Protein AF-A0A835S1P8-F1 (afdb_monomer)

Structure (mmCIF, N/CA/C/O backbone):
data_AF-A0A835S1P8-F1
#
_entry.id   A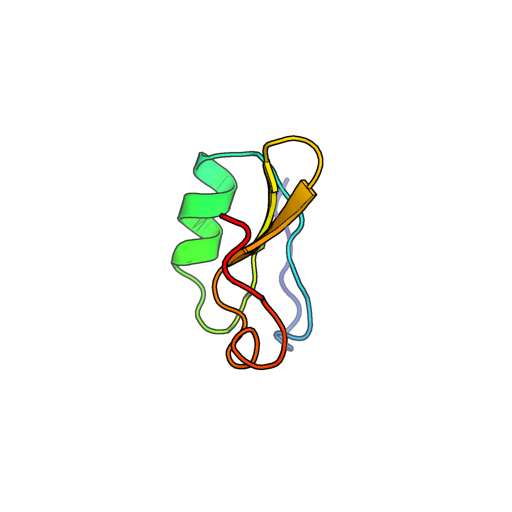F-A0A835S1P8-F1
#
loop_
_atom_site.group_PDB
_atom_site.id
_atom_site.type_symbol
_atom_site.label_atom_id
_atom_site.label_alt_id
_atom_site.label_comp_id
_atom_site.label_asym_id
_atom_site.label_entity_id
_atom_site.label_seq_id
_atom_site.pdbx_PDB_ins_code
_atom_site.Cartn_x
_atom_site.Cartn_y
_atom_site.Cartn_z
_atom_site.occupancy
_atom_site.B_iso_or_equiv
_atom_site.auth_seq_id
_atom_site.auth_comp_id
_atom_site.auth_asym_id
_atom_site.auth_atom_id
_atom_site.pdbx_PDB_model_num
ATOM 1 N N . MET A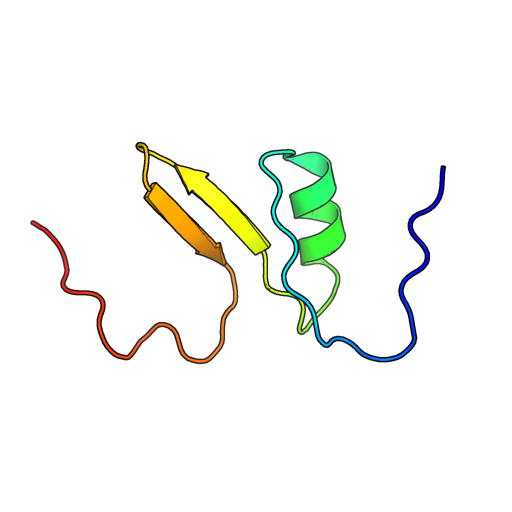 1 1 ? 19.896 0.783 3.455 1.00 36.09 1 MET A N 1
ATOM 2 C CA . MET A 1 1 ? 19.235 -0.516 3.712 1.00 36.09 1 MET A CA 1
ATOM 3 C C . MET A 1 1 ? 18.235 -0.784 2.587 1.00 36.09 1 MET A C 1
ATOM 5 O O . MET A 1 1 ? 17.166 -0.188 2.568 1.00 36.09 1 MET A O 1
ATOM 9 N N . GLY A 1 2 ? 18.631 -1.545 1.564 1.00 51.91 2 GLY A N 1
ATOM 10 C CA . GLY A 1 2 ? 17.805 -1.790 0.378 1.00 51.91 2 GLY A CA 1
ATOM 11 C C . GLY A 1 2 ? 16.961 -3.047 0.548 1.00 51.91 2 GLY A C 1
ATOM 12 O O . GLY A 1 2 ? 17.503 -4.110 0.832 1.00 51.91 2 GLY A O 1
ATOM 13 N N . ILE A 1 3 ? 15.648 -2.938 0.369 1.00 52.25 3 ILE A N 1
ATOM 14 C CA . ILE A 1 3 ? 14.763 -4.105 0.322 1.00 52.25 3 ILE A CA 1
ATOM 15 C C . ILE A 1 3 ? 14.986 -4.782 -1.039 1.00 52.25 3 ILE A C 1
ATOM 17 O O . ILE A 1 3 ? 14.718 -4.184 -2.082 1.00 52.25 3 ILE A O 1
ATOM 21 N N . LYS A 1 4 ? 15.527 -6.004 -1.033 1.00 50.47 4 LYS A N 1
ATOM 22 C CA . LYS A 1 4 ? 15.725 -6.836 -2.230 1.00 50.47 4 LYS A CA 1
ATOM 23 C C . LYS A 1 4 ? 14.391 -7.502 -2.579 1.00 50.47 4 LYS A C 1
ATOM 25 O O . LYS A 1 4 ? 13.917 -8.337 -1.816 1.00 50.47 4 LYS A O 1
ATOM 30 N N . PHE A 1 5 ? 13.794 -7.160 -3.721 1.00 56.97 5 PHE A N 1
ATOM 31 C CA . PHE A 1 5 ? 12.615 -7.871 -4.220 1.00 56.97 5 PHE A CA 1
ATOM 32 C C . PHE A 1 5 ? 13.038 -9.067 -5.074 1.00 56.97 5 PHE A C 1
ATOM 34 O O . PHE A 1 5 ? 13.635 -8.922 -6.139 1.00 56.97 5 PHE A O 1
ATOM 41 N N . VAL A 1 6 ? 12.753 -10.260 -4.553 1.00 58.72 6 VAL A N 1
ATOM 42 C CA . VAL A 1 6 ? 12.887 -11.548 -5.239 1.00 58.72 6 VAL A CA 1
ATOM 43 C C . VAL A 1 6 ? 11.960 -11.602 -6.457 1.00 58.72 6 VAL A C 1
ATOM 45 O O . VAL A 1 6 ? 10.890 -11.001 -6.466 1.00 58.72 6 VAL A O 1
ATOM 48 N N . LYS A 1 7 ? 12.404 -12.317 -7.497 1.00 61.31 7 LYS A N 1
ATOM 49 C CA . LYS A 1 7 ? 11.858 -12.353 -8.868 1.00 61.31 7 LYS A CA 1
ATOM 50 C C . LYS A 1 7 ? 10.352 -12.654 -8.995 1.00 61.31 7 LYS A C 1
ATOM 52 O O . LYS A 1 7 ? 9.794 -12.424 -10.064 1.00 61.31 7 LYS A O 1
ATOM 57 N N . HIS A 1 8 ? 9.691 -13.121 -7.937 1.00 62.69 8 HIS A N 1
ATOM 58 C CA . HIS A 1 8 ? 8.264 -13.437 -7.925 1.00 62.69 8 HIS A CA 1
ATOM 59 C C . HIS A 1 8 ? 7.486 -12.423 -7.079 1.00 62.69 8 HIS A C 1
ATOM 61 O O . HIS A 1 8 ? 7.790 -12.197 -5.908 1.00 62.69 8 HIS A O 1
ATOM 67 N N . LYS A 1 9 ? 6.457 -11.812 -7.675 1.00 68.12 9 LYS A N 1
ATOM 68 C CA . LYS A 1 9 ? 5.585 -10.814 -7.033 1.00 68.12 9 LYS A CA 1
ATOM 69 C C . LYS A 1 9 ? 4.456 -11.474 -6.224 1.00 68.12 9 LYS A C 1
ATOM 71 O O . LYS A 1 9 ? 3.293 -11.149 -6.417 1.00 68.12 9 LYS A O 1
ATOM 76 N N . CYS A 1 10 ? 4.795 -12.417 -5.346 1.00 82.25 10 CYS A N 1
ATOM 77 C CA . CYS A 1 10 ? 3.828 -13.162 -4.529 1.00 82.25 10 CYS A CA 1
ATOM 78 C C . CYS A 1 10 ? 3.809 -12.643 -3.083 1.00 82.25 10 CYS A C 1
ATOM 80 O O . CYS A 1 10 ? 4.184 -13.361 -2.160 1.00 82.25 10 CYS A O 1
ATOM 82 N N . TYR A 1 11 ? 3.461 -11.372 -2.878 1.00 86.19 11 TYR A N 1
ATOM 83 C CA . TYR A 1 11 ? 3.431 -10.768 -1.542 1.00 86.19 11 TYR A CA 1
ATOM 84 C C . TYR A 1 11 ? 2.498 -9.554 -1.480 1.00 86.19 11 TYR A C 1
ATOM 86 O O . TYR A 1 11 ? 2.265 -8.873 -2.478 1.00 86.19 11 TYR A O 1
ATOM 94 N N . ILE A 1 12 ? 2.023 -9.253 -0.270 1.00 90.69 12 ILE A N 1
ATOM 95 C CA . ILE A 1 12 ? 1.325 -8.012 0.084 1.00 90.69 12 ILE A CA 1
ATOM 96 C C . ILE A 1 12 ? 2.260 -7.198 0.975 1.00 90.69 12 ILE A C 1
ATOM 98 O O . ILE A 1 12 ? 2.887 -7.751 1.879 1.00 90.69 12 ILE A O 1
ATOM 102 N N . VAL A 1 13 ? 2.355 -5.887 0.751 1.00 92.44 13 VAL A N 1
ATOM 103 C CA . VAL A 1 13 ? 3.155 -5.019 1.625 1.00 92.44 13 VAL A CA 1
ATOM 104 C C . VAL A 1 13 ? 2.267 -4.337 2.657 1.00 92.44 13 VAL A C 1
ATOM 106 O O . VAL A 1 13 ? 1.445 -3.497 2.305 1.00 92.44 13 VAL A O 1
ATOM 109 N N . ALA A 1 14 ? 2.461 -4.661 3.935 1.00 95.31 14 ALA A N 1
ATOM 110 C CA . ALA A 1 14 ? 1.778 -4.011 5.049 1.00 95.31 14 ALA A CA 1
ATOM 111 C C . ALA A 1 14 ? 2.560 -2.778 5.525 1.00 95.31 14 ALA A C 1
ATOM 113 O O . ALA A 1 14 ? 3.650 -2.914 6.080 1.00 95.31 14 ALA A O 1
ATOM 114 N N . THR A 1 15 ? 2.046 -1.565 5.301 1.00 95.69 15 THR A N 1
ATOM 115 C CA . THR A 1 15 ? 2.708 -0.343 5.779 1.00 95.69 15 THR A CA 1
ATOM 116 C C . THR A 1 15 ? 1.780 0.868 5.856 1.00 95.69 15 THR A C 1
ATOM 118 O O . THR A 1 15 ? 0.943 1.114 4.985 1.00 95.69 15 THR A O 1
ATOM 121 N N . CYS A 1 16 ? 1.982 1.696 6.880 1.00 94.81 16 CYS A N 1
ATOM 122 C CA . CYS A 1 16 ? 1.326 2.996 7.001 1.00 94.81 16 CYS A CA 1
ATOM 123 C C . CYS A 1 16 ? 2.173 4.156 6.441 1.00 94.81 16 CYS A C 1
ATOM 125 O O . CYS A 1 16 ? 1.631 5.251 6.272 1.00 94.81 16 CYS A O 1
ATOM 127 N N . ASP A 1 17 ? 3.437 3.917 6.070 1.00 96.19 17 ASP A N 1
ATOM 128 C CA . ASP A 1 17 ? 4.360 4.941 5.567 1.00 96.19 17 ASP A CA 1
ATOM 129 C C . ASP A 1 17 ? 3.935 5.472 4.186 1.00 96.19 17 ASP A C 1
ATOM 131 O O . ASP A 1 17 ? 3.650 4.715 3.253 1.00 96.19 17 ASP A O 1
ATOM 135 N N . ARG A 1 18 ? 3.852 6.798 4.051 1.00 94.62 18 ARG A N 1
ATOM 136 C CA . ARG A 1 18 ? 3.312 7.450 2.848 1.00 94.62 18 ARG A CA 1
ATOM 137 C C . ARG A 1 18 ? 4.267 7.367 1.658 1.00 94.62 18 ARG A C 1
ATOM 139 O O . ARG A 1 18 ? 3.809 7.137 0.534 1.00 94.62 18 ARG A O 1
ATOM 146 N N . ASP A 1 19 ? 5.565 7.523 1.887 1.00 96.81 19 ASP A N 1
ATOM 147 C CA . ASP A 1 19 ? 6.571 7.528 0.826 1.00 96.81 19 ASP A CA 1
ATOM 148 C C . ASP A 1 19 ? 6.860 6.112 0.332 1.00 96.81 19 ASP A C 1
ATOM 150 O O . ASP A 1 19 ? 6.974 5.878 -0.876 1.00 96.81 19 ASP A O 1
ATOM 154 N N . LEU A 1 20 ? 6.869 5.131 1.235 1.00 94.06 20 LEU A N 1
ATOM 155 C CA . LEU A 1 20 ? 6.950 3.721 0.884 1.00 94.06 20 LEU A CA 1
ATOM 156 C C . LEU A 1 20 ? 5.733 3.291 0.060 1.00 94.06 20 LEU A C 1
ATOM 158 O O . LEU A 1 20 ? 5.907 2.680 -0.998 1.00 94.06 20 LEU A O 1
ATOM 162 N N . LYS A 1 21 ? 4.515 3.693 0.457 1.00 93.31 21 LYS A N 1
ATOM 163 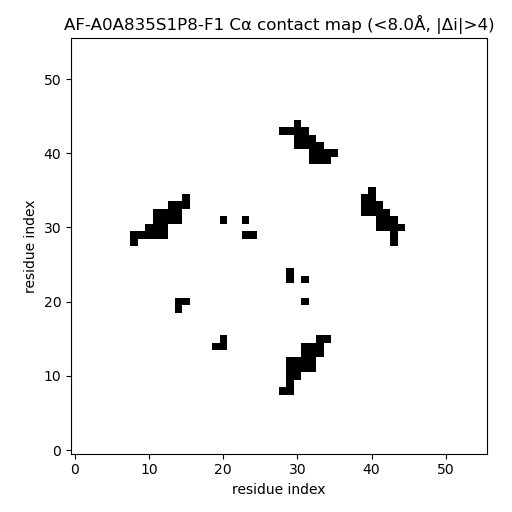C CA . LYS A 1 21 ? 3.304 3.483 -0.354 1.00 93.31 21 LYS A CA 1
ATOM 164 C C . LYS A 1 21 ? 3.440 4.100 -1.742 1.00 93.31 21 LYS A C 1
ATOM 166 O O . LYS A 1 21 ? 3.152 3.433 -2.730 1.00 93.31 21 LYS A O 1
ATOM 171 N N . ARG A 1 22 ? 3.942 5.335 -1.858 1.00 95.38 22 ARG A N 1
ATOM 172 C CA . ARG A 1 22 ? 4.177 5.989 -3.161 1.00 95.38 22 ARG A CA 1
ATOM 173 C C . ARG A 1 22 ? 5.170 5.209 -4.031 1.00 95.38 22 ARG A C 1
ATOM 175 O O . ARG A 1 22 ? 4.958 5.094 -5.236 1.00 95.38 22 ARG A O 1
ATOM 182 N N . ARG A 1 23 ? 6.228 4.647 -3.440 1.00 94.75 23 ARG A N 1
ATOM 183 C CA . ARG A 1 23 ? 7.217 3.819 -4.154 1.00 94.75 23 ARG A CA 1
ATOM 184 C C . ARG A 1 23 ? 6.627 2.485 -4.611 1.00 94.75 23 ARG A C 1
ATOM 186 O O . ARG A 1 23 ? 6.775 2.140 -5.778 1.00 94.75 23 ARG A O 1
ATOM 193 N N . ILE A 1 24 ? 5.906 1.778 -3.740 1.00 91.81 24 ILE A N 1
ATOM 194 C CA . ILE A 1 24 ? 5.239 0.505 -4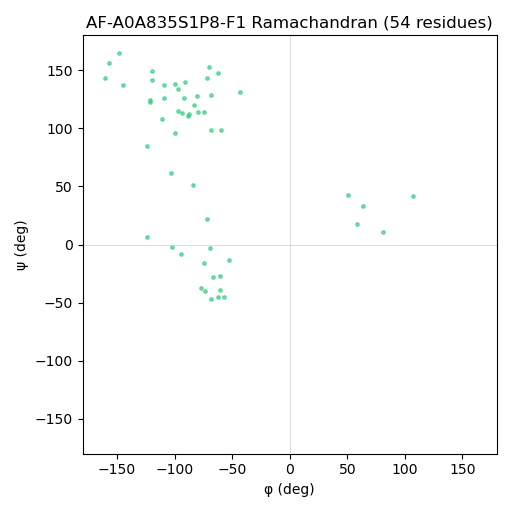.072 1.00 91.81 24 ILE A CA 1
ATOM 195 C C . ILE A 1 24 ? 4.108 0.727 -5.077 1.00 91.81 24 ILE A C 1
ATOM 197 O O . ILE A 1 24 ? 3.835 -0.137 -5.911 1.00 91.81 24 ILE A O 1
ATOM 201 N N . ARG A 1 25 ? 3.487 1.915 -5.084 1.00 92.44 25 ARG A N 1
ATOM 202 C CA . ARG A 1 25 ? 2.472 2.256 -6.080 1.00 92.44 25 ARG A CA 1
ATOM 203 C C . ARG A 1 25 ? 2.986 2.220 -7.519 1.00 92.44 25 ARG A C 1
ATOM 205 O O . ARG A 1 25 ? 2.225 1.875 -8.415 1.00 92.44 25 ARG A O 1
ATOM 212 N N . LYS A 1 26 ? 4.281 2.450 -7.730 1.00 91.31 26 LYS A N 1
ATOM 213 C CA . LYS A 1 26 ? 4.921 2.328 -9.048 1.00 91.31 26 LYS A CA 1
ATOM 214 C C . LYS A 1 26 ? 5.131 0.877 -9.495 1.00 91.31 26 LYS A C 1
ATOM 216 O O . LYS A 1 26 ? 5.391 0.646 -10.668 1.00 91.31 26 LYS A O 1
ATOM 221 N N . ILE A 1 27 ? 5.035 -0.096 -8.584 1.00 88.81 27 ILE A N 1
ATOM 222 C CA . ILE A 1 27 ? 5.230 -1.516 -8.889 1.00 88.81 27 ILE A CA 1
ATOM 223 C C . ILE A 1 27 ? 3.861 -2.147 -9.202 1.00 88.81 27 ILE A C 1
ATOM 225 O O . ILE A 1 27 ? 3.020 -2.244 -8.303 1.00 88.81 27 ILE A O 1
ATOM 229 N N . PRO A 1 28 ? 3.607 -2.592 -10.448 1.00 87.44 28 PRO A N 1
ATOM 230 C CA . PRO A 1 28 ? 2.362 -3.267 -10.794 1.00 87.44 28 PRO A CA 1
ATOM 231 C C . PRO A 1 28 ? 2.327 -4.676 -10.194 1.00 87.44 28 PRO A C 1
ATOM 233 O O . PRO A 1 28 ? 3.356 -5.364 -10.163 1.00 87.44 28 PRO A O 1
ATOM 236 N N . GLY A 1 29 ? 1.140 -5.097 -9.751 1.00 86.31 29 GLY A N 1
ATOM 237 C CA . GLY A 1 29 ? 0.894 -6.421 -9.168 1.00 86.31 29 GLY A CA 1
ATOM 238 C C . GLY A 1 29 ? 1.281 -6.566 -7.695 1.00 86.31 29 GLY A C 1
ATOM 239 O O . GLY A 1 29 ? 1.309 -7.683 -7.202 1.00 86.31 29 GLY A O 1
ATOM 240 N N . VAL A 1 30 ? 1.595 -5.468 -6.994 1.00 90.38 30 VAL A N 1
ATOM 241 C CA . VAL A 1 30 ? 1.897 -5.486 -5.553 1.00 90.38 30 VAL A CA 1
ATOM 242 C C . VAL A 1 30 ? 0.780 -4.786 -4.768 1.00 90.38 30 VAL A C 1
ATOM 244 O O . VAL A 1 30 ? 0.684 -3.547 -4.823 1.00 90.38 30 VAL A O 1
ATOM 247 N N . PRO A 1 31 ? -0.052 -5.540 -4.026 1.00 93.19 31 PRO A N 1
ATOM 248 C CA . PRO A 1 31 ? -1.045 -4.973 -3.124 1.00 93.19 31 PRO A CA 1
ATOM 249 C C . PRO A 1 31 ? -0.392 -4.322 -1.901 1.00 93.19 31 PRO A C 1
ATOM 251 O O . PRO A 1 31 ? 0.697 -4.708 -1.462 1.00 93.19 31 PRO A O 1
ATOM 254 N N . ILE A 1 32 ? -1.080 -3.331 -1.338 1.00 94.25 32 ILE A N 1
ATOM 255 C CA . ILE A 1 32 ? -0.637 -2.608 -0.141 1.00 94.25 32 ILE A CA 1
ATOM 256 C C . ILE A 1 32 ? -1.712 -2.759 0.930 1.00 94.25 32 ILE A C 1
ATOM 258 O O . ILE A 1 32 ? -2.845 -2.349 0.708 1.00 94.25 32 ILE A O 1
ATOM 262 N N . MET A 1 33 ? -1.353 -3.288 2.095 1.00 95.19 33 MET A N 1
ATOM 263 C CA . MET A 1 33 ? -2.214 -3.325 3.274 1.00 95.19 33 MET A CA 1
ATOM 264 C C . MET A 1 33 ? -1.844 -2.187 4.232 1.00 95.19 33 MET A C 1
ATOM 266 O O . MET A 1 33 ? -0.666 -1.918 4.467 1.00 95.19 33 MET A O 1
ATOM 270 N N . TYR A 1 34 ? -2.830 -1.513 4.812 1.00 94.88 34 TYR A N 1
ATOM 271 C CA . TYR A 1 34 ? -2.624 -0.493 5.843 1.00 94.88 34 TYR A CA 1
ATOM 272 C C . TYR A 1 34 ? -3.794 -0.470 6.823 1.00 94.88 34 TYR A C 1
ATOM 274 O O . TYR A 1 34 ? -4.857 -1.024 6.554 1.00 94.88 34 TYR A O 1
ATOM 282 N N . ILE A 1 35 ? -3.591 0.179 7.967 1.00 93.25 35 ILE A N 1
ATOM 283 C CA . ILE A 1 35 ? -4.635 0.354 8.977 1.00 93.25 35 ILE A CA 1
ATOM 284 C C . ILE A 1 35 ? -5.275 1.728 8.795 1.00 93.25 35 ILE A C 1
ATOM 286 O O . ILE A 1 35 ? -4.579 2.736 8.656 1.00 93.25 35 ILE A O 1
ATOM 290 N N . THR A 1 36 ? -6.601 1.771 8.820 1.00 92.38 36 THR A N 1
ATOM 291 C CA . THR A 1 36 ? -7.398 2.998 8.883 1.00 92.38 36 THR A CA 1
ATOM 292 C C . THR A 1 36 ? -8.636 2.728 9.725 1.00 92.38 36 THR A C 1
ATOM 294 O O . THR A 1 36 ? -9.229 1.663 9.600 1.00 92.38 36 THR A O 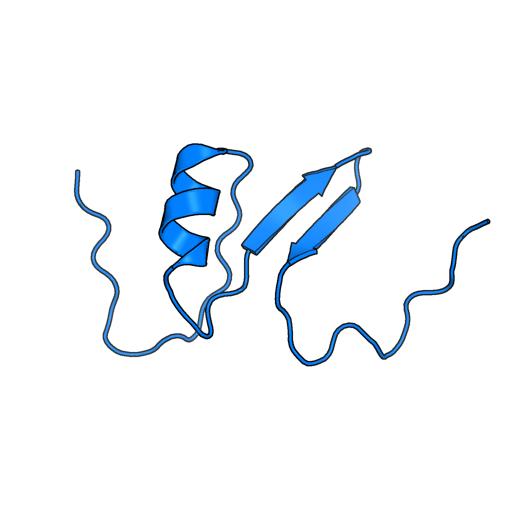1
ATOM 297 N N . GLN A 1 37 ? -9.018 3.653 10.610 1.00 93.25 37 GLN A N 1
ATOM 298 C CA . GLN A 1 37 ? -10.213 3.505 11.462 1.00 93.25 37 GLN A CA 1
ATOM 299 C C . GLN A 1 37 ? -10.277 2.157 12.212 1.00 93.25 37 GLN A C 1
ATOM 301 O O . GLN A 1 37 ? -11.317 1.506 12.242 1.00 93.25 37 GLN A O 1
ATOM 306 N N . HIS A 1 38 ? -9.151 1.698 12.770 1.00 90.88 38 HIS A N 1
ATOM 307 C CA . HIS A 1 38 ? -9.034 0.386 13.432 1.00 90.88 38 HIS A CA 1
ATOM 308 C C . HIS A 1 38 ? -9.373 -0.833 12.546 1.00 90.88 38 HIS A C 1
ATOM 310 O O . HIS A 1 38 ? -9.575 -1.929 13.057 1.00 90.88 38 HIS A O 1
ATOM 316 N N . LYS A 1 39 ? -9.394 -0.670 11.218 1.00 88.44 39 LYS A N 1
ATOM 317 C CA . LYS A 1 39 ? -9.639 -1.729 10.233 1.00 88.44 39 LYS A CA 1
ATOM 318 C C . LYS A 1 39 ? -8.438 -1.892 9.304 1.00 88.44 39 LYS A C 1
ATOM 320 O O . LYS A 1 39 ? -7.737 -0.925 8.997 1.00 88.44 39 LYS A O 1
ATOM 325 N N . TYR A 1 40 ? -8.218 -3.113 8.823 1.00 90.94 40 TYR A N 1
ATOM 326 C CA . TYR A 1 40 ? -7.262 -3.381 7.751 1.00 90.94 40 TYR A CA 1
ATOM 327 C C . TYR A 1 40 ? -7.904 -3.059 6.403 1.00 90.94 40 TYR A C 1
ATOM 329 O O . TYR A 1 40 ? -8.998 -3.518 6.094 1.00 90.94 40 TYR A O 1
ATOM 337 N N . SER A 1 41 ? -7.224 -2.249 5.602 1.00 91.06 41 SER A N 1
ATOM 338 C CA . SER A 1 41 ? -7.617 -1.905 4.237 1.00 91.06 41 SER A CA 1
ATOM 339 C C . SER A 1 41 ? -6.535 -2.349 3.269 1.00 91.06 41 SER A C 1
ATOM 341 O O . SER A 1 41 ? -5.345 -2.246 3.575 1.00 91.06 41 SER A O 1
ATOM 343 N N . ILE A 1 42 ? -6.948 -2.844 2.103 1.00 91.50 42 ILE A N 1
ATOM 344 C CA . ILE A 1 42 ? -6.044 -3.335 1.063 1.00 91.50 42 ILE A CA 1
ATOM 345 C C . ILE A 1 42 ? -6.283 -2.542 -0.223 1.00 91.50 42 ILE A C 1
ATOM 347 O O . ILE A 1 42 ? -7.390 -2.491 -0.750 1.00 91.50 42 ILE A O 1
ATOM 351 N N . GLU A 1 43 ? -5.224 -1.939 -0.749 1.00 90.50 43 GLU A N 1
ATOM 352 C CA . GLU A 1 43 ? -5.195 -1.291 -2.058 1.00 90.50 43 GLU A CA 1
ATOM 353 C C . GLU A 1 43 ? -4.764 -2.287 -3.148 1.00 90.50 43 GLU A C 1
ATOM 355 O O . GLU A 1 43 ? -3.783 -3.018 -2.979 1.00 90.50 43 GLU A O 1
ATOM 360 N N . ARG A 1 44 ? -5.418 -2.210 -4.320 1.00 83.19 44 ARG A N 1
ATOM 361 C CA . ARG A 1 44 ? -5.017 -2.870 -5.584 1.00 83.19 44 ARG A CA 1
ATOM 362 C C . ARG A 1 44 ? -5.011 -4.400 -5.555 1.00 83.19 44 ARG A C 1
ATOM 364 O O . ARG A 1 4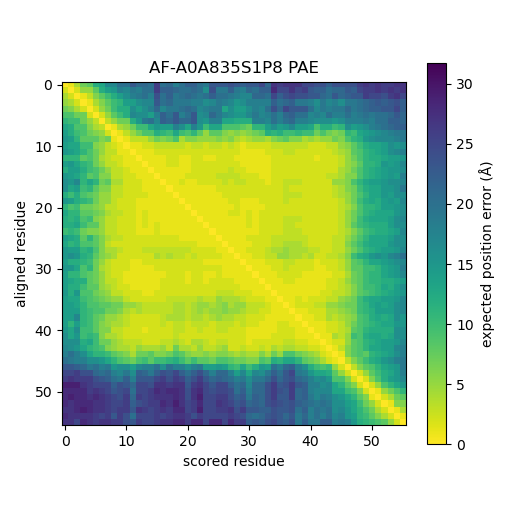4 ? -4.211 -5.029 -6.245 1.00 83.19 44 ARG A O 1
ATOM 371 N N . LEU A 1 45 ? -5.922 -4.982 -4.782 1.00 81.62 45 LEU A N 1
ATOM 372 C CA . LEU A 1 45 ? -6.268 -6.393 -4.888 1.00 81.62 45 LEU A CA 1
ATOM 373 C C . LEU A 1 45 ? -7.301 -6.561 -6.025 1.00 81.62 45 LEU A C 1
ATOM 375 O O . LEU A 1 45 ? -8.366 -5.949 -5.934 1.00 81.62 45 LEU A O 1
ATOM 379 N N . PRO A 1 46 ? -7.020 -7.340 -7.086 1.00 65.38 46 PRO A N 1
ATOM 380 C CA . PRO A 1 46 ? -7.915 -7.473 -8.242 1.00 65.38 46 PRO A CA 1
ATOM 381 C C . PRO A 1 46 ? -9.239 -8.221 -7.964 1.00 65.38 46 PRO A C 1
ATOM 383 O O . PRO A 1 46 ? -10.081 -8.275 -8.850 1.00 65.38 46 PRO A O 1
ATOM 386 N N . GLU A 1 47 ? -9.463 -8.736 -6.746 1.00 59.25 47 GLU A N 1
ATOM 387 C CA . GLU A 1 47 ? -10.642 -9.550 -6.378 1.00 59.25 47 GLU A CA 1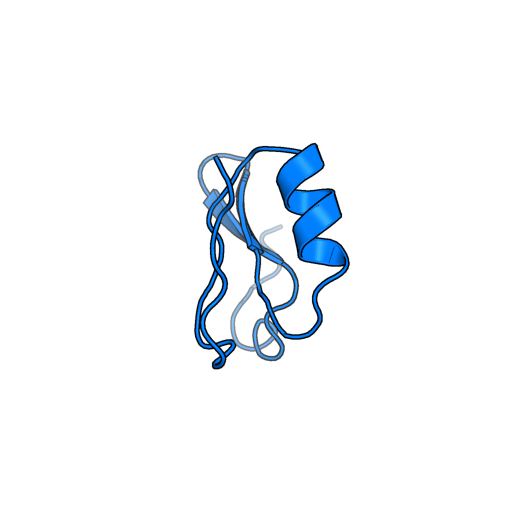
ATOM 388 C C . GLU A 1 47 ? -11.451 -9.003 -5.181 1.00 59.25 47 GLU A C 1
ATOM 390 O O . GLU A 1 47 ? -12.418 -9.622 -4.744 1.00 59.25 47 GLU A O 1
ATOM 395 N N . ALA A 1 48 ? -11.128 -7.814 -4.655 1.00 53.88 48 ALA A N 1
ATOM 396 C CA . ALA A 1 48 ? -11.803 -7.238 -3.477 1.00 53.88 48 ALA A CA 1
ATOM 397 C C . ALA A 1 48 ? -13.248 -6.728 -3.731 1.00 53.88 48 ALA A C 1
ATOM 399 O O . ALA A 1 48 ? -13.744 -5.885 -2.987 1.00 53.88 48 ALA A O 1
ATOM 400 N N . THR A 1 49 ? -13.929 -7.209 -4.778 1.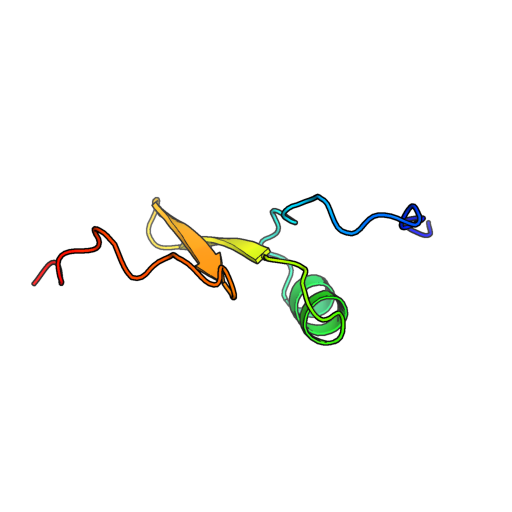00 46.62 49 THR A N 1
ATOM 401 C CA . THR A 1 49 ? -15.343 -6.899 -5.076 1.00 46.62 49 THR A CA 1
ATOM 402 C C . THR A 1 49 ? -16.303 -8.027 -4.677 1.00 46.62 49 THR A C 1
ATOM 404 O O . THR A 1 49 ? -17.513 -7.846 -4.760 1.00 46.62 49 THR A O 1
ATOM 407 N N . ILE A 1 50 ? -15.824 -9.162 -4.159 1.00 46.78 50 ILE A N 1
ATOM 408 C CA . ILE A 1 50 ? -16.710 -10.188 -3.590 1.00 46.78 50 ILE A CA 1
ATOM 409 C C . ILE A 1 50 ? -16.708 -10.042 -2.062 1.00 46.78 50 ILE A C 1
ATOM 411 O O . ILE A 1 50 ? -15.817 -10.543 -1.384 1.00 46.78 50 ILE A O 1
ATOM 415 N N . GLY A 1 51 ? -17.703 -9.324 -1.526 1.00 46.00 51 GLY A N 1
ATOM 416 C CA . GLY A 1 51 ? -18.041 -9.361 -0.094 1.00 46.00 51 GLY A CA 1
ATOM 417 C C . GLY A 1 51 ? -17.673 -8.134 0.747 1.00 46.00 51 GLY A C 1
ATOM 418 O O . GLY A 1 51 ? -17.210 -8.286 1.872 1.00 46.00 51 GLY A O 1
ATOM 419 N N . GLY A 1 52 ? -17.885 -6.921 0.237 1.00 40.81 52 GLY A N 1
ATOM 420 C CA . GLY A 1 52 ? -17.797 -5.699 1.038 1.00 40.81 52 GLY A CA 1
ATOM 421 C C . GLY A 1 52 ? -19.091 -4.913 0.946 1.00 40.81 52 GLY A C 1
ATOM 422 O O . GLY A 1 52 ? -19.209 -4.029 0.099 1.00 40.81 52 GLY A O 1
ATOM 423 N N . GLU A 1 53 ? -20.064 -5.257 1.789 1.00 42.41 53 GLU A N 1
ATOM 424 C CA . GLU A 1 53 ? -21.219 -4.407 2.057 1.00 42.41 53 GLU A CA 1
ATOM 425 C C . GLU A 1 53 ? -20.752 -2.957 2.226 1.00 42.41 53 GLU A C 1
ATOM 427 O O . GLU A 1 53 ? -19.805 -2.663 2.964 1.00 42.41 53 GLU A O 1
ATOM 432 N N . LYS A 1 54 ? -21.424 -2.035 1.530 1.00 43.09 54 LYS A N 1
ATOM 433 C CA . LYS A 1 54 ? -21.420 -0.635 1.938 1.00 43.09 54 LYS A CA 1
ATOM 434 C C . LYS A 1 54 ? -22.015 -0.615 3.345 1.00 43.09 54 LYS A C 1
ATOM 436 O O . LYS A 1 54 ? -23.228 -0.704 3.494 1.00 43.09 54 LYS A O 1
ATOM 441 N N . LEU A 1 55 ? -21.161 -0.564 4.363 1.00 45.41 55 LEU A N 1
ATOM 442 C CA . LEU A 1 55 ? -21.590 -0.201 5.705 1.00 45.41 55 LEU A CA 1
ATOM 443 C C . LEU A 1 55 ? -21.964 1.279 5.644 1.00 45.41 55 LEU A C 1
ATOM 445 O O . LEU A 1 55 ? -21.088 2.146 5.603 1.00 45.41 55 LEU A O 1
ATOM 449 N N . ASN A 1 56 ? -23.269 1.512 5.522 1.00 40.69 56 ASN A N 1
ATOM 450 C CA . ASN A 1 56 ? -23.913 2.765 5.892 1.00 40.69 56 ASN A CA 1
ATOM 451 C C . ASN A 1 56 ? -23.804 2.940 7.410 1.00 40.69 56 ASN A C 1
ATOM 453 O O . ASN A 1 56 ? -23.908 1.907 8.114 1.00 40.69 56 ASN A O 1
#

Sequence (56 aa):
MGIKFVKHKCYIVATCDRDLKRRIRKIPGVPIMYITQHKYSIERLPEATIGGEKLN

Secondary structure (DSSP, 8-state):
------S-----EE---HHHHHHHHTSTT--EEEEETTEEEEES-TTT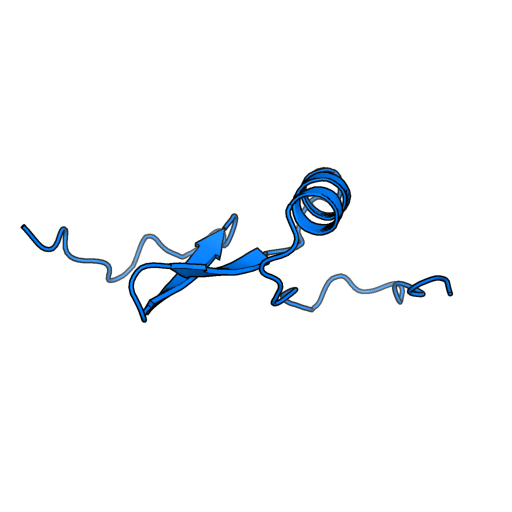TSS-----

Solvent-accessible surface area (backbone atoms only — not comparable to full-atom values): 3897 Å² total; per-residue (Å²): 138,81,86,81,81,65,98,66,79,85,59,70,48,76,54,80,54,68,66,61,50,58,56,48,67,73,44,86,76,51,27,39,31,32,76,55,96,96,36,84,44,73,46,80,57,98,66,78,81,78,85,69,79,83,80,124

Nearest PDB structures (foldseek):
  7mqa-assembly1_SL  TM=9.726E-01  e=4.782E-05  Homo sapiens
  7mq9-assembly1_SL  TM=9.685E-01  e=7.907E-05  Homo sapiens
  7d5s-assembly1_5K  TM=9.401E-01  e=1.050E-03  Saccharomyces cerevisiae S288C
  6lqt-assembly1_5K  TM=9.377E-01  e=1.303E-03  Saccharomyces cerevisiae S288C
  6zqe-assembly1_UX  TM=9.106E-01  e=1.213E-03  Saccharomyces cerevisiae S288C

pLDDT: mean 77.22, std 20.17, range [36.09, 96.81]

Foldseek 3Di:
DDDDDDPDQPDEAEDPDPVVCVVCVVPPSHKYWYDDPNDIDIPDDPPVPPDDPPPD

Radius of gyration: 13.0 Å; Cα contacts (8 Å, |Δi|>4): 47; chains: 1; bounding box: 43×21×24 Å

Mean predicted aligned error: 9.56 Å

InterPro domains:
  IPR006984 Fcf1/UTP23 [PF04900] (7-44)
  IPR029060 PIN-like domain superfamily [SSF88723] (7-45)

Organism: Vanilla planifolia (NCBI:txid51239)